Protein AF-A0A2D8G868-F1 (afdb_monomer_lite)

Foldseek 3Di:
DDPVVVVFDKDAQDQPDPLADVHGDTFRIARVVLLETEHAQQPPPLPQPPPPVCNVVSVVVVVVVLVSLLSVLVVCLVVVHHYHYQHDPVSVVVCVVCVVVCSVVSSVVCVPDSDGDVSSVVVCVVPDPVVRD

Structure (mmCIF, N/CA/C/O backbone):
data_AF-A0A2D8G868-F1
#
_entry.id   AF-A0A2D8G868-F1
#
loop_
_atom_site.group_PDB
_atom_site.id
_atom_site.type_symbol
_atom_site.label_atom_id
_atom_site.label_alt_id
_atom_site.label_comp_id
_atom_site.label_asym_id
_atom_site.label_entity_id
_atom_site.label_seq_id
_atom_site.pdbx_PDB_ins_code
_atom_site.Cartn_x
_atom_site.Cartn_y
_atom_site.Cartn_z
_atom_site.occupancy
_atom_site.B_iso_or_equiv
_atom_site.auth_seq_id
_atom_site.auth_comp_id
_atom_site.auth_asym_id
_atom_site.auth_atom_id
_atom_site.pdbx_PDB_model_num
ATOM 1 N N . MET A 1 1 ? 5.530 -4.404 18.081 1.00 52.75 1 MET A N 1
ATOM 2 C CA . MET A 1 1 ? 4.063 -4.544 18.194 1.00 52.75 1 MET A CA 1
ATOM 3 C C . MET A 1 1 ? 3.518 -5.010 16.858 1.00 52.75 1 MET A C 1
ATOM 5 O O . MET A 1 1 ? 4.052 -4.603 15.836 1.00 52.75 1 MET A O 1
ATOM 9 N N . ALA A 1 2 ? 2.518 -5.885 16.841 1.00 64.94 2 ALA A N 1
ATOM 10 C CA . ALA A 1 2 ? 1.834 -6.297 15.609 1.00 64.94 2 ALA A CA 1
ATOM 11 C C . ALA A 1 2 ? 0.428 -5.677 15.549 1.00 64.94 2 ALA A C 1
ATOM 13 O O . ALA A 1 2 ? -0.190 -5.476 16.590 1.00 64.94 2 ALA A O 1
ATOM 14 N N . LEU A 1 3 ? -0.116 -5.421 14.350 1.00 65.44 3 LEU A N 1
ATOM 15 C CA . LEU A 1 3 ? -1.476 -4.868 14.173 1.00 65.44 3 LEU A CA 1
ATOM 16 C C . LEU A 1 3 ? -2.554 -5.667 14.936 1.00 65.44 3 LEU A C 1
ATOM 18 O O . LEU A 1 3 ? -3.519 -5.092 15.435 1.00 65.44 3 LEU A O 1
ATOM 22 N N . SER A 1 4 ? -2.359 -6.981 15.087 1.00 68.25 4 SER A N 1
ATOM 23 C CA . SER A 1 4 ? -3.245 -7.874 15.843 1.00 68.25 4 SER A CA 1
ATOM 24 C C . SER A 1 4 ? -3.315 -7.558 17.338 1.00 68.25 4 SER A C 1
ATOM 26 O O . SER A 1 4 ? -4.343 -7.796 17.966 1.00 68.25 4 SER A O 1
ATOM 28 N N . GLU A 1 5 ? -2.237 -7.030 17.921 1.00 74.31 5 GLU A N 1
ATOM 29 C CA . GLU A 1 5 ? -2.169 -6.677 19.347 1.00 74.31 5 GLU A CA 1
ATOM 30 C C . GLU A 1 5 ? -2.953 -5.393 19.651 1.00 74.31 5 GLU A C 1
ATOM 32 O O . GLU A 1 5 ? -3.390 -5.191 20.780 1.00 74.31 5 GLU A O 1
ATOM 37 N N . LEU A 1 6 ? -3.185 -4.563 18.629 1.00 71.44 6 LEU A N 1
ATOM 38 C CA . LEU A 1 6 ? -3.926 -3.302 18.714 1.00 71.44 6 LEU A CA 1
ATOM 39 C C . LEU A 1 6 ? -5.434 -3.479 18.458 1.00 71.44 6 LEU A C 1
ATOM 41 O O . LEU A 1 6 ? -6.187 -2.511 18.497 1.00 71.44 6 LEU A O 1
ATOM 45 N N . GLY A 1 7 ? -5.896 -4.706 18.182 1.00 80.44 7 GLY A N 1
ATOM 46 C CA . GLY A 1 7 ? -7.307 -4.986 17.890 1.00 80.44 7 GLY A CA 1
ATOM 47 C C . GLY A 1 7 ? -7.808 -4.371 16.578 1.00 80.44 7 GLY A C 1
ATOM 48 O O . GLY A 1 7 ? -9.016 -4.234 16.383 1.00 80.44 7 GLY A O 1
ATOM 49 N N . VAL A 1 8 ? -6.896 -3.986 15.681 1.00 80.44 8 VAL A N 1
ATOM 50 C CA . VAL A 1 8 ? -7.230 -3.439 14.364 1.00 80.44 8 VAL A CA 1
ATOM 51 C C . VAL A 1 8 ? -7.539 -4.593 13.415 1.00 80.44 8 VAL A C 1
ATOM 53 O O . VAL A 1 8 ? -6.742 -5.515 13.273 1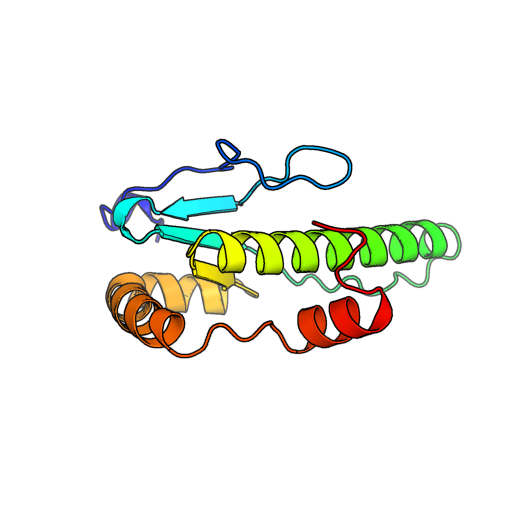.00 80.44 8 VAL A O 1
ATOM 56 N N . GLU A 1 9 ? -8.687 -4.548 12.741 1.00 88.56 9 GLU A N 1
ATOM 57 C CA . GLU A 1 9 ? -9.008 -5.506 11.681 1.00 88.56 9 GLU A CA 1
ATOM 58 C C . GLU A 1 9 ? -8.212 -5.191 10.410 1.00 88.56 9 GLU A C 1
ATOM 60 O O . GLU A 1 9 ? -8.242 -4.065 9.903 1.00 88.56 9 GLU A O 1
ATOM 65 N N . TYR A 1 10 ? -7.531 -6.201 9.869 1.00 91.56 10 TYR A N 1
ATOM 66 C CA . TYR A 1 10 ? -6.767 -6.086 8.633 1.00 91.56 10 TYR A CA 1
ATOM 67 C C . TYR A 1 10 ? -6.811 -7.372 7.803 1.00 91.56 10 TYR A C 1
ATOM 69 O O . TYR A 1 10 ? -7.070 -8.465 8.305 1.00 91.56 10 TYR A O 1
ATOM 77 N N . ILE A 1 11 ? -6.525 -7.227 6.511 1.00 94.38 11 ILE A N 1
ATOM 78 C CA . ILE A 1 11 ? -6.344 -8.314 5.552 1.00 94.38 11 ILE A CA 1
ATOM 79 C C . ILE A 1 11 ? -4.895 -8.279 5.082 1.00 94.38 11 ILE A C 1
ATOM 81 O O . ILE A 1 11 ? -4.468 -7.306 4.465 1.00 94.38 11 ILE A O 1
ATOM 85 N N . GLU A 1 12 ? -4.137 -9.337 5.358 1.00 93.88 12 GLU A N 1
ATOM 86 C CA . GLU A 1 12 ? -2.778 -9.489 4.833 1.00 93.88 12 GLU A CA 1
ATOM 87 C C . GLU A 1 12 ? -2.795 -9.851 3.353 1.00 93.88 12 GLU A C 1
ATOM 89 O O . GLU A 1 12 ? -3.669 -10.593 2.896 1.00 93.88 12 GLU A O 1
ATOM 94 N N . LYS A 1 13 ? -1.773 -9.405 2.614 1.00 94.50 13 LYS A N 1
ATOM 95 C CA . LYS A 1 13 ? -1.566 -9.774 1.207 1.00 94.50 13 LYS A CA 1
ATOM 96 C C . LYS A 1 13 ? -2.843 -9.557 0.389 1.00 94.50 13 LYS A C 1
ATOM 98 O O . LYS A 1 13 ? -3.223 -10.407 -0.423 1.00 94.50 13 LYS A O 1
ATOM 103 N N . TRP A 1 14 ? -3.519 -8.437 0.637 1.00 96.38 14 TRP A N 1
ATOM 104 C CA . TRP A 1 14 ? -4.831 -8.152 0.086 1.00 96.38 14 TRP A CA 1
ATOM 105 C C . TRP A 1 14 ? -4.777 -8.111 -1.440 1.00 96.38 14 TRP A C 1
ATOM 107 O O . TRP A 1 14 ? -3.954 -7.422 -2.043 1.00 96.38 14 TRP A O 1
ATOM 117 N N . THR A 1 15 ? -5.646 -8.912 -2.052 1.00 96.12 15 THR A N 1
ATOM 118 C CA . T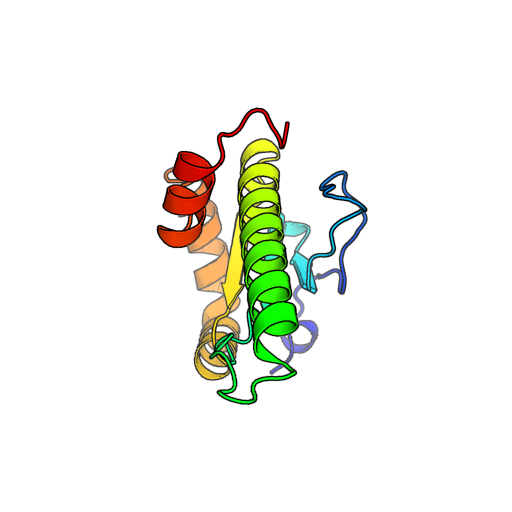HR A 1 15 ? -5.780 -9.058 -3.505 1.00 96.12 15 THR A CA 1
ATOM 119 C C . THR A 1 15 ? -7.241 -9.065 -3.934 1.00 96.12 15 THR A C 1
ATOM 121 O O . THR A 1 15 ? -7.517 -9.294 -5.104 1.00 96.12 15 THR A O 1
ATOM 124 N N . ASP A 1 16 ? -8.206 -8.834 -3.041 1.00 95.31 16 ASP A N 1
ATOM 125 C CA . ASP A 1 16 ? -9.630 -8.814 -3.397 1.00 95.31 16 ASP A CA 1
ATOM 126 C C . ASP A 1 16 ? -10.067 -7.420 -3.874 1.00 95.31 16 ASP A C 1
ATOM 128 O O . ASP A 1 16 ? -10.772 -6.687 -3.191 1.00 95.31 16 ASP A O 1
ATOM 132 N N . HIS A 1 17 ? -9.541 -7.021 -5.031 1.00 94.50 17 HIS A N 1
ATOM 133 C CA . HIS A 1 17 ? -9.785 -5.737 -5.695 1.00 94.50 17 HIS A CA 1
ATOM 134 C C . HIS A 1 17 ? -9.594 -5.871 -7.218 1.00 94.50 17 HIS A C 1
ATOM 136 O O . HIS A 1 17 ? -9.372 -6.972 -7.703 1.00 94.50 17 HIS A O 1
ATOM 142 N N . ASP A 1 18 ? -9.620 -4.796 -8.003 1.00 95.62 18 ASP A N 1
ATOM 143 C CA . ASP A 1 18 ? -9.377 -4.828 -9.459 1.00 95.62 18 ASP A CA 1
ATOM 144 C C . ASP A 1 18 ? -8.128 -4.033 -9.898 1.00 95.62 18 ASP A C 1
ATOM 146 O O . ASP A 1 18 ? -7.901 -3.838 -11.088 1.00 95.62 18 ASP A O 1
ATOM 150 N N . CYS A 1 19 ? -7.256 -3.642 -8.955 1.00 94.75 19 CYS A N 1
ATOM 151 C CA . CYS A 1 19 ? -5.925 -3.096 -9.256 1.00 94.75 19 CYS A CA 1
ATOM 152 C C . CYS A 1 19 ? -5.052 -4.110 -10.019 1.00 94.75 19 CYS A C 1
ATOM 154 O O . CYS A 1 19 ? -4.626 -5.131 -9.459 1.00 94.75 19 CYS A O 1
ATOM 156 N N . ILE A 1 20 ? -4.786 -3.832 -11.295 1.00 91.31 20 ILE A N 1
ATOM 157 C CA . ILE A 1 20 ? -4.135 -4.747 -12.239 1.00 91.31 20 ILE A CA 1
ATOM 158 C C . ILE A 1 20 ? -2.985 -4.026 -12.959 1.00 91.31 20 ILE A C 1
ATOM 160 O O . ILE A 1 20 ? -3.095 -2.862 -13.327 1.00 91.31 20 ILE A O 1
ATOM 164 N N . ASP A 1 21 ? -1.879 -4.746 -13.146 1.00 88.38 21 ASP A N 1
ATOM 165 C CA . ASP A 1 21 ? -0.775 -4.418 -14.060 1.00 88.38 21 ASP A CA 1
ATOM 166 C C . ASP A 1 21 ? -0.737 -5.499 -15.167 1.00 88.38 21 ASP A C 1
ATOM 168 O O . ASP A 1 21 ? -1.744 -5.749 -15.818 1.00 88.38 21 ASP A O 1
ATOM 172 N N . ILE A 1 22 ? 0.357 -6.254 -15.329 1.00 89.06 22 ILE A N 1
ATOM 173 C CA . ILE A 1 22 ? 0.358 -7.506 -16.114 1.00 89.06 22 ILE A CA 1
ATOM 174 C C . ILE A 1 22 ? -0.536 -8.567 -15.440 1.00 89.06 22 ILE A C 1
ATOM 176 O O . ILE A 1 22 ? -1.088 -9.450 -16.092 1.00 89.06 22 ILE A O 1
ATOM 180 N N . GLY A 1 23 ? -0.684 -8.478 -14.118 1.00 89.88 23 GLY A N 1
ATOM 181 C CA . GLY A 1 23 ? -1.576 -9.308 -13.319 1.00 89.88 23 GLY A CA 1
ATOM 182 C C . GLY A 1 23 ? -2.074 -8.550 -12.094 1.00 89.88 23 GLY A C 1
ATOM 183 O O . GLY A 1 23 ? -1.700 -7.395 -11.871 1.00 89.88 23 GLY A O 1
ATOM 184 N N . LYS A 1 24 ? -2.913 -9.214 -11.294 1.00 93.94 24 LYS A N 1
ATOM 185 C CA . LYS A 1 24 ? -3.487 -8.638 -10.076 1.00 93.94 24 LYS A CA 1
ATOM 186 C C . LYS A 1 24 ? -2.376 -8.183 -9.130 1.00 93.94 24 LYS A C 1
ATOM 188 O O . LYS A 1 24 ? -1.499 -8.973 -8.766 1.00 93.94 24 LYS A O 1
ATOM 193 N N . LEU A 1 25 ? -2.387 -6.902 -8.773 1.00 94.12 25 LEU A N 1
ATOM 194 C CA . LEU A 1 25 ? -1.455 -6.371 -7.789 1.00 94.12 25 LEU A CA 1
ATOM 195 C C . LEU A 1 25 ? -1.871 -6.832 -6.388 1.00 94.12 25 LEU A C 1
ATOM 197 O O . LEU A 1 25 ? -2.990 -7.277 -6.174 1.00 94.12 25 LEU A O 1
ATOM 201 N N . ARG A 1 26 ? -0.928 -6.811 -5.452 1.00 95.12 26 ARG A N 1
ATOM 202 C CA . ARG A 1 26 ? -1.136 -7.231 -4.065 1.00 95.12 26 ARG A CA 1
ATOM 203 C C . ARG A 1 26 ? -0.726 -6.088 -3.167 1.00 95.12 26 ARG A C 1
ATOM 205 O O . ARG A 1 26 ? 0.373 -5.580 -3.390 1.00 95.12 26 ARG A O 1
ATOM 212 N N . PHE A 1 27 ? -1.537 -5.773 -2.167 1.00 94.50 27 PHE A N 1
ATOM 213 C CA . PHE A 1 27 ? -1.147 -4.894 -1.070 1.00 94.50 27 PHE A CA 1
ATOM 214 C C . PHE A 1 27 ? -0.679 -5.692 0.141 1.00 94.50 27 PHE A C 1
ATOM 216 O O . PHE A 1 27 ? -1.178 -6.796 0.361 1.00 94.50 27 PHE A O 1
ATOM 223 N N . ASP A 1 28 ? 0.290 -5.188 0.905 1.00 93.12 28 ASP A N 1
ATOM 224 C CA . ASP A 1 28 ? 0.796 -5.933 2.066 1.00 93.12 28 ASP A CA 1
ATOM 225 C C . ASP A 1 28 ? -0.271 -6.050 3.150 1.00 93.12 28 ASP A C 1
ATOM 227 O O . ASP A 1 28 ? -0.497 -7.150 3.660 1.00 93.12 28 ASP A O 1
ATOM 231 N N . PHE A 1 29 ? -0.995 -4.959 3.414 1.00 92.31 29 PHE A N 1
ATOM 232 C CA . PHE A 1 29 ? -2.163 -4.965 4.288 1.00 92.31 29 PHE A CA 1
ATOM 233 C C . PHE A 1 29 ? -3.292 -4.093 3.737 1.00 92.31 29 PHE A C 1
ATOM 235 O O . PHE A 1 29 ? -3.064 -3.116 3.024 1.00 92.31 29 PHE A O 1
ATOM 242 N N . TYR A 1 30 ? -4.521 -4.425 4.112 1.00 93.69 30 TYR A N 1
ATOM 243 C CA . TYR A 1 30 ? -5.695 -3.581 3.920 1.00 93.69 30 TYR A CA 1
ATOM 244 C C . TYR A 1 30 ? -6.500 -3.517 5.208 1.00 93.69 30 TYR A C 1
ATOM 246 O O . TYR A 1 30 ? -6.728 -4.545 5.835 1.00 93.69 30 TYR A O 1
ATOM 254 N N . LEU A 1 31 ? -6.917 -2.320 5.603 1.00 90.62 31 LEU A N 1
ATOM 255 C CA . LEU A 1 31 ? -7.674 -2.032 6.814 1.00 90.62 31 LEU A CA 1
ATOM 256 C C . LEU A 1 31 ? -9.099 -1.632 6.394 1.00 90.62 31 LEU A C 1
ATOM 258 O O . LEU A 1 31 ? -9.326 -0.458 6.073 1.00 90.62 31 LEU A O 1
ATOM 262 N N . PRO A 1 32 ? -10.069 -2.571 6.378 1.00 90.44 32 PRO A N 1
ATOM 263 C CA . PRO A 1 32 ? -11.385 -2.342 5.776 1.00 90.44 32 PRO A CA 1
ATOM 264 C C . PRO A 1 32 ? -12.158 -1.196 6.425 1.00 90.44 32 PRO A C 1
ATOM 266 O O . PRO A 1 32 ? -12.729 -0.362 5.730 1.00 90.44 32 PRO A O 1
ATOM 269 N N . LYS A 1 33 ? -12.113 -1.106 7.760 1.00 86.88 33 LYS A N 1
ATOM 270 C CA . LYS A 1 33 ? -12.788 -0.052 8.533 1.00 86.88 33 LYS A CA 1
ATOM 271 C C . LYS A 1 33 ? -12.360 1.362 8.120 1.00 86.88 33 LYS A C 1
ATOM 273 O O . LYS A 1 33 ? -13.158 2.289 8.213 1.00 86.88 33 LYS A O 1
ATOM 278 N N . TYR A 1 34 ? -11.114 1.518 7.680 1.00 83.44 34 TYR A N 1
ATOM 279 C CA . TYR A 1 34 ? -10.507 2.812 7.369 1.00 83.44 34 TYR A CA 1
ATOM 280 C C . TYR A 1 34 ? -10.372 3.057 5.862 1.00 83.44 34 TYR A C 1
ATOM 282 O O . TYR A 1 34 ? -9.927 4.128 5.464 1.00 83.44 34 TYR A O 1
ATOM 290 N N . PHE A 1 35 ? -10.751 2.080 5.027 1.00 89.31 35 PHE A N 1
ATOM 291 C CA . PHE A 1 35 ? -10.516 2.098 3.582 1.00 89.31 35 PHE A CA 1
ATOM 292 C C . PHE A 1 35 ? -9.052 2.414 3.240 1.00 89.31 35 PHE A C 1
ATOM 294 O O . PHE A 1 35 ? -8.769 3.194 2.333 1.00 89.31 35 PHE A O 1
ATOM 301 N N . THR A 1 36 ? -8.115 1.801 3.970 1.00 88.56 36 THR A N 1
ATOM 302 C CA . THR A 1 36 ? -6.677 2.091 3.857 1.00 88.56 36 THR A CA 1
ATOM 303 C C . THR A 1 36 ? -5.894 0.847 3.470 1.00 88.56 36 THR A C 1
ATOM 305 O O . THR A 1 36 ? -5.917 -0.150 4.184 1.00 88.56 36 THR A O 1
ATOM 308 N N . ALA A 1 37 ? -5.162 0.912 2.364 1.00 91.69 37 ALA A N 1
ATOM 309 C CA . ALA A 1 37 ? -4.118 -0.038 2.015 1.00 91.69 37 ALA A CA 1
ATOM 310 C C . ALA A 1 37 ? -2.767 0.420 2.585 1.00 91.69 37 ALA A C 1
ATOM 312 O O . ALA A 1 37 ? -2.471 1.617 2.625 1.00 91.69 37 ALA A O 1
ATOM 313 N N . ILE A 1 38 ? -1.943 -0.536 3.005 1.00 88.44 38 ILE A N 1
ATOM 314 C CA . ILE A 1 38 ? -0.598 -0.305 3.531 1.00 88.44 38 ILE A CA 1
ATOM 315 C C . ILE A 1 38 ? 0.404 -1.109 2.703 1.00 88.44 38 ILE A C 1
ATOM 317 O O . ILE A 1 38 ? 0.202 -2.299 2.455 1.00 88.44 38 ILE A O 1
ATOM 321 N N . GLU A 1 39 ? 1.496 -0.458 2.317 1.00 87.69 39 GLU A N 1
ATOM 322 C CA . GLU A 1 39 ? 2.690 -1.089 1.753 1.00 87.69 39 GLU A CA 1
ATOM 323 C C . GLU A 1 39 ? 3.850 -0.906 2.719 1.00 87.69 39 GLU A C 1
ATOM 325 O O . GLU A 1 39 ? 4.134 0.217 3.153 1.00 87.69 39 GLU A O 1
ATOM 330 N N . TYR A 1 40 ? 4.551 -1.993 3.016 1.00 84.62 40 TYR A N 1
ATOM 331 C CA . TYR A 1 40 ? 5.867 -1.902 3.620 1.00 84.62 40 TYR A CA 1
ATOM 332 C C . TYR A 1 40 ? 6.891 -1.849 2.491 1.00 84.62 40 TYR A C 1
ATOM 334 O O . TYR A 1 40 ? 7.481 -2.855 2.090 1.00 84.62 40 TYR A O 1
ATOM 342 N N . ASP A 1 41 ? 7.084 -0.641 1.968 1.00 71.12 41 ASP A N 1
ATOM 343 C CA . ASP A 1 41 ? 8.151 -0.337 1.027 1.00 71.12 41 ASP A CA 1
ATOM 344 C C . ASP A 1 41 ? 9.462 -0.333 1.808 1.00 71.12 41 ASP A C 1
ATOM 346 O O . ASP A 1 41 ? 10.007 0.705 2.171 1.00 71.12 41 ASP A O 1
ATOM 350 N N . GLY A 1 42 ? 9.985 -1.522 2.103 1.00 57.41 42 GLY A N 1
ATOM 351 C CA . GLY A 1 42 ? 11.348 -1.666 2.574 1.00 57.41 42 GLY A CA 1
ATOM 352 C C . GLY A 1 42 ? 12.267 -1.082 1.508 1.00 57.41 42 GLY A C 1
ATOM 353 O O . GLY A 1 42 ? 12.704 -1.799 0.610 1.00 57.41 42 GLY A O 1
ATOM 354 N N . HIS A 1 43 ? 12.578 0.213 1.593 1.00 53.69 43 HIS A N 1
ATOM 355 C CA . HIS A 1 43 ? 13.615 0.865 0.809 1.00 53.69 43 HIS A CA 1
ATOM 356 C C . HIS A 1 43 ? 14.978 0.343 1.299 1.00 53.69 43 HIS A C 1
ATOM 358 O O . HIS A 1 43 ? 15.885 1.109 1.627 1.00 53.69 43 HIS A O 1
ATOM 364 N N . GLN A 1 44 ? 15.208 -0.974 1.245 1.00 47.44 44 GLN A N 1
ATOM 365 C CA . GLN A 1 44 ? 16.461 -1.423 0.671 1.00 47.44 44 GLN A CA 1
ATOM 366 C C . GLN A 1 44 ? 16.426 -0.938 -0.765 1.00 47.44 44 GLN A C 1
ATOM 368 O O . GLN A 1 44 ? 15.900 -1.580 -1.669 1.00 47.44 44 GLN A O 1
ATOM 373 N N . GLN A 1 45 ? 16.904 0.300 -0.889 1.00 49.31 45 GLN A N 1
ATOM 374 C CA . GLN A 1 45 ? 17.163 1.017 -2.111 1.00 49.31 45 GLN A CA 1
ATOM 375 C C . GLN A 1 45 ? 17.491 -0.011 -3.179 1.00 49.31 45 GLN A C 1
ATOM 377 O O . GLN A 1 45 ? 18.401 -0.822 -2.983 1.00 49.31 45 GLN A O 1
ATOM 382 N N . LEU A 1 46 ? 16.782 0.049 -4.302 1.00 48.88 46 LEU A N 1
ATOM 383 C CA . LEU A 1 46 ? 17.254 -0.504 -5.560 1.00 48.88 46 LEU A CA 1
ATOM 384 C C . LEU A 1 46 ? 18.549 0.232 -5.969 1.00 48.88 46 LEU A C 1
ATOM 386 O O . LEU A 1 46 ? 18.630 0.910 -6.990 1.00 48.88 46 LEU A O 1
ATOM 390 N N . LYS A 1 47 ? 19.565 0.175 -5.110 1.00 47.81 47 LYS A N 1
ATOM 391 C CA . LYS A 1 47 ? 20.935 0.528 -5.386 1.00 47.81 47 LYS A CA 1
ATOM 392 C C . LYS A 1 47 ? 21.377 -0.541 -6.357 1.00 47.81 47 LYS A C 1
ATOM 394 O O . LYS A 1 47 ? 21.439 -1.722 -6.021 1.00 47.81 47 LYS A O 1
ATOM 399 N N . LEU A 1 48 ? 21.607 -0.101 -7.586 1.00 52.31 48 LEU A N 1
ATOM 400 C CA . LEU A 1 48 ? 22.288 -0.871 -8.607 1.00 52.31 48 LEU A CA 1
ATOM 401 C C . LEU A 1 48 ? 23.536 -1.479 -7.956 1.00 52.31 48 LEU A C 1
ATOM 403 O O . LEU A 1 48 ? 24.468 -0.754 -7.615 1.00 52.31 48 LEU A O 1
ATOM 407 N N . SER A 1 49 ? 23.536 -2.787 -7.699 1.00 50.41 49 SER A N 1
ATOM 408 C CA . SER A 1 49 ? 24.783 -3.474 -7.398 1.00 50.41 49 SER A CA 1
ATOM 409 C C . SER A 1 49 ? 25.659 -3.314 -8.641 1.00 50.41 49 SER A C 1
ATOM 411 O O . SER A 1 49 ? 25.226 -3.623 -9.748 1.00 50.41 49 SER A O 1
ATOM 413 N N . HIS A 1 50 ? 26.875 -2.792 -8.474 1.00 50.22 50 HIS A N 1
ATOM 414 C CA . HIS A 1 50 ? 27.853 -2.569 -9.552 1.00 50.22 50 HIS A CA 1
ATOM 415 C C . HIS A 1 50 ? 28.458 -3.887 -10.097 1.00 50.22 50 HIS A C 1
ATOM 417 O O . HIS A 1 50 ? 29.630 -3.952 -10.460 1.00 50.22 50 HIS A O 1
ATOM 423 N N . SER A 1 51 ? 27.672 -4.964 -10.093 1.00 54.91 51 SER A N 1
ATOM 424 C CA . SER A 1 51 ? 27.986 -6.263 -10.683 1.00 54.91 51 SER A CA 1
ATOM 425 C C . SER A 1 51 ? 27.418 -6.276 -12.102 1.00 54.91 51 SER A C 1
ATOM 427 O O . SER A 1 51 ? 26.203 -6.210 -12.294 1.00 54.91 51 SER A O 1
ATOM 429 N N . SER A 1 52 ? 28.294 -6.335 -13.106 1.00 55.03 52 SER A N 1
ATOM 430 C CA . SER A 1 52 ? 27.970 -6.141 -14.528 1.00 55.03 52 SER A CA 1
ATOM 431 C C . SER A 1 52 ? 26.946 -7.131 -15.104 1.00 55.03 52 SER A C 1
ATOM 433 O O . SER A 1 52 ? 26.292 -6.810 -16.096 1.00 55.03 52 SER A O 1
ATOM 435 N N . GLU A 1 53 ? 26.755 -8.302 -14.490 1.00 57.31 53 GLU A N 1
ATOM 436 C CA . GLU A 1 53 ? 25.742 -9.292 -14.901 1.00 57.31 53 GLU A CA 1
ATOM 437 C C . GLU A 1 53 ? 24.357 -9.054 -14.267 1.00 57.31 53 GLU A C 1
ATOM 439 O O . GLU A 1 53 ? 23.338 -9.488 -14.815 1.00 57.31 53 GLU A O 1
ATOM 444 N N . ASP A 1 54 ? 24.292 -8.296 -13.169 1.00 61.62 54 ASP A N 1
ATOM 445 C CA . ASP A 1 54 ? 23.056 -7.995 -12.438 1.00 61.62 54 ASP A CA 1
ATOM 446 C C . ASP A 1 54 ? 22.467 -6.628 -12.791 1.00 61.62 54 ASP A C 1
ATOM 448 O O . ASP A 1 54 ? 21.270 -6.408 -12.615 1.00 61.62 54 ASP A O 1
ATOM 452 N N . GLU A 1 55 ? 23.262 -5.712 -13.343 1.00 63.75 55 GLU A N 1
ATOM 453 C CA . GLU A 1 55 ? 22.833 -4.336 -13.602 1.00 63.75 55 GLU A CA 1
ATOM 454 C C . GLU A 1 55 ? 21.601 -4.223 -14.509 1.00 63.75 55 GLU A C 1
ATOM 456 O O . GLU A 1 55 ? 20.692 -3.443 -14.225 1.00 63.75 55 GLU A O 1
ATOM 461 N N . ALA A 1 56 ? 21.543 -4.983 -15.607 1.00 65.50 56 ALA A N 1
ATOM 462 C CA . ALA A 1 56 ? 20.414 -4.917 -16.537 1.00 65.50 56 ALA A CA 1
ATOM 463 C C . ALA A 1 56 ? 19.122 -5.465 -15.906 1.00 65.50 56 ALA A C 1
ATOM 465 O O . ALA A 1 56 ? 18.059 -4.857 -16.046 1.00 65.50 56 ALA A O 1
ATOM 466 N N . LYS A 1 57 ? 19.223 -6.572 -15.158 1.00 66.00 57 LYS A N 1
ATOM 467 C CA . LYS A 1 57 ? 18.102 -7.152 -14.403 1.00 66.00 57 LYS A CA 1
ATOM 468 C C . LYS A 1 57 ? 17.645 -6.214 -13.290 1.00 66.00 57 LYS A C 1
ATOM 470 O O . LYS A 1 57 ? 16.450 -6.024 -13.097 1.00 66.00 57 LYS A O 1
ATOM 475 N N . ASN A 1 58 ? 18.588 -5.578 -12.603 1.00 69.25 58 ASN A N 1
ATOM 476 C CA . ASN A 1 58 ? 18.303 -4.649 -11.521 1.00 69.25 58 ASN A CA 1
ATOM 477 C C . ASN A 1 58 ? 17.611 -3.381 -12.048 1.00 69.25 58 ASN A C 1
ATOM 479 O O .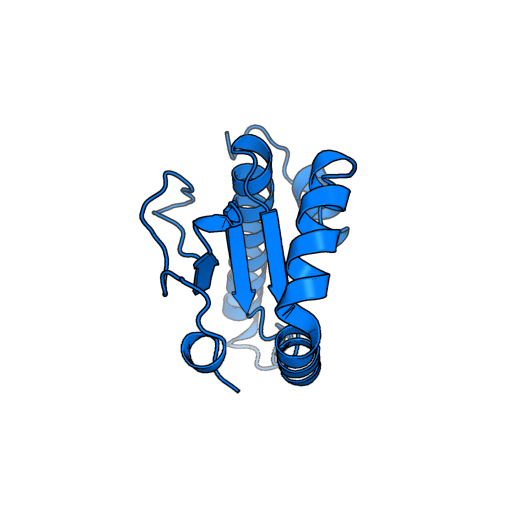 ASN A 1 58 ? 16.556 -3.007 -11.544 1.00 69.25 58 ASN A O 1
ATOM 483 N N . ARG A 1 59 ? 18.099 -2.798 -13.155 1.00 71.94 59 ARG A N 1
ATOM 484 C CA . ARG A 1 59 ? 17.411 -1.696 -13.857 1.00 71.94 59 ARG A CA 1
ATOM 485 C C . ARG A 1 59 ? 15.987 -2.074 -14.269 1.00 71.94 59 ARG A C 1
ATOM 487 O O . ARG A 1 59 ? 15.072 -1.279 -14.085 1.00 71.94 59 ARG A O 1
ATOM 494 N N . HIS A 1 60 ? 15.781 -3.283 -14.787 1.00 75.12 60 HIS A N 1
ATOM 495 C CA . HIS A 1 60 ? 14.447 -3.752 -15.161 1.00 75.12 60 HIS A CA 1
ATOM 496 C C . HIS A 1 60 ? 13.512 -3.882 -13.947 1.00 75.12 60 HIS A C 1
ATOM 498 O O . HIS A 1 60 ? 12.376 -3.410 -13.991 1.00 75.12 60 HIS A O 1
ATOM 504 N N . ASN A 1 61 ? 14.006 -4.437 -12.838 1.00 77.25 61 ASN A N 1
ATOM 505 C CA . ASN A 1 61 ? 13.248 -4.559 -11.592 1.00 77.25 61 ASN A CA 1
ATOM 506 C C . ASN A 1 61 ? 12.876 -3.190 -11.004 1.00 77.25 61 ASN A C 1
ATOM 508 O O . ASN A 1 61 ? 11.748 -3.025 -10.546 1.00 77.25 61 ASN A O 1
ATOM 512 N N . VAL A 1 62 ? 13.776 -2.198 -11.078 1.00 78.31 62 VAL A N 1
ATOM 513 C CA . VAL A 1 62 ? 13.488 -0.806 -10.678 1.00 78.31 62 VAL A CA 1
ATOM 514 C C . VAL A 1 62 ? 12.307 -0.252 -11.461 1.00 78.31 62 VAL A C 1
ATOM 516 O O . VAL A 1 62 ? 11.382 0.306 -10.875 1.00 78.31 62 VAL A O 1
ATOM 519 N N . VAL A 1 63 ? 12.341 -0.391 -12.788 1.00 80.62 63 VAL A N 1
ATOM 520 C CA . VAL A 1 63 ? 11.294 0.147 -13.664 1.00 80.62 63 VAL A CA 1
ATOM 521 C C . VAL A 1 63 ? 9.955 -0.529 -13.376 1.00 80.62 63 VAL A C 1
ATOM 523 O O . VAL A 1 63 ? 8.946 0.161 -13.247 1.00 80.62 63 VAL A O 1
ATOM 526 N N . ILE A 1 64 ? 9.940 -1.855 -13.202 1.00 82.75 64 ILE A N 1
ATOM 527 C CA . ILE A 1 64 ? 8.725 -2.593 -12.827 1.00 82.75 64 ILE A CA 1
ATOM 528 C C . ILE A 1 64 ? 8.196 -2.130 -11.466 1.00 82.75 64 ILE A C 1
ATOM 530 O O . ILE A 1 64 ? 6.991 -1.927 -11.330 1.00 82.75 64 ILE A O 1
ATOM 534 N N . ALA A 1 65 ? 9.063 -1.967 -10.465 1.00 82.38 65 ALA A N 1
ATOM 535 C CA . ALA A 1 65 ? 8.658 -1.524 -9.134 1.00 82.38 65 ALA A CA 1
ATOM 536 C C . ALA A 1 65 ? 8.015 -0.132 -9.190 1.00 82.38 65 ALA A C 1
ATOM 538 O O . ALA A 1 65 ? 6.865 0.019 -8.781 1.00 82.38 65 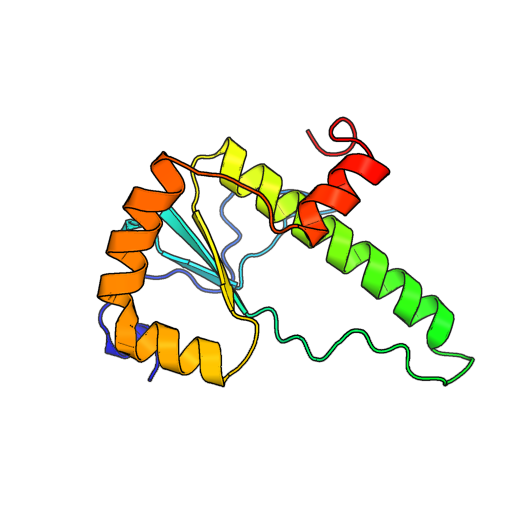ALA A O 1
ATOM 539 N N . LYS A 1 66 ? 8.692 0.842 -9.816 1.00 81.50 66 LYS A N 1
ATOM 540 C CA . LYS A 1 66 ? 8.166 2.204 -10.021 1.00 81.50 66 LYS A CA 1
ATOM 541 C C . LYS A 1 66 ? 6.817 2.203 -10.736 1.00 81.50 66 LYS A C 1
ATOM 543 O O . LYS A 1 66 ? 5.879 2.853 -10.284 1.00 81.50 66 LYS A O 1
ATOM 548 N N . ARG A 1 67 ? 6.687 1.408 -11.802 1.00 85.62 67 ARG A N 1
ATOM 549 C CA . ARG A 1 67 ? 5.421 1.246 -12.521 1.00 85.62 67 ARG A CA 1
ATOM 550 C C . ARG A 1 67 ? 4.307 0.737 -11.611 1.00 85.62 67 ARG A C 1
ATOM 552 O O . ARG A 1 67 ? 3.235 1.329 -11.552 1.00 85.62 67 ARG A O 1
ATOM 559 N N . ARG A 1 68 ? 4.548 -0.359 -10.889 1.00 87.69 68 ARG A N 1
ATOM 560 C CA . ARG A 1 68 ? 3.547 -0.974 -9.999 1.00 87.69 68 ARG A CA 1
ATOM 561 C C . ARG A 1 68 ? 3.158 -0.041 -8.856 1.00 87.69 68 ARG A C 1
ATOM 563 O O . ARG A 1 68 ? 1.991 -0.018 -8.481 1.00 87.69 68 ARG A O 1
ATOM 570 N N . HIS A 1 69 ? 4.107 0.736 -8.342 1.00 86.62 69 HIS A N 1
ATOM 571 C CA . HIS A 1 69 ? 3.866 1.763 -7.331 1.00 86.62 69 HIS A CA 1
ATOM 572 C C . HIS A 1 69 ? 2.922 2.844 -7.863 1.00 86.62 69 HIS A C 1
ATOM 574 O O . HIS A 1 69 ? 1.879 3.098 -7.259 1.00 86.62 69 HIS A O 1
ATOM 580 N N . ALA A 1 70 ? 3.212 3.393 -9.043 1.00 85.38 70 ALA A N 1
ATOM 581 C CA . ALA A 1 70 ? 2.350 4.377 -9.688 1.00 85.38 70 ALA A CA 1
ATOM 582 C C . ALA A 1 70 ? 0.928 3.844 -9.945 1.00 85.38 70 ALA A C 1
ATOM 584 O O . ALA A 1 70 ? -0.048 4.523 -9.619 1.00 85.38 70 ALA A O 1
ATOM 585 N N . ILE A 1 71 ? 0.794 2.609 -10.451 1.00 89.44 71 ILE A N 1
ATOM 586 C CA . ILE A 1 71 ? -0.512 1.960 -10.675 1.00 89.44 71 ILE A CA 1
ATOM 587 C C . ILE A 1 71 ? -1.298 1.841 -9.366 1.00 89.44 71 ILE A C 1
ATOM 589 O O . ILE A 1 71 ? -2.470 2.214 -9.321 1.00 89.44 71 ILE A O 1
ATOM 593 N N . LYS A 1 72 ? -0.666 1.356 -8.289 1.00 91.00 72 LYS A N 1
ATOM 594 C CA . LYS A 1 72 ? -1.310 1.247 -6.971 1.00 91.00 72 LYS A CA 1
ATOM 595 C C . LYS A 1 72 ? -1.796 2.606 -6.473 1.00 91.00 72 LYS A C 1
ATOM 597 O O . LYS A 1 72 ? -2.940 2.712 -6.042 1.00 91.00 72 LYS A O 1
ATOM 602 N N . SER A 1 73 ? -0.968 3.646 -6.576 1.00 87.38 73 SER A N 1
ATOM 603 C CA . SER A 1 73 ? -1.333 5.006 -6.160 1.00 87.38 73 SER A CA 1
ATOM 604 C C . SER A 1 73 ? -2.527 5.554 -6.945 1.00 87.38 73 SER A C 1
ATOM 606 O O . SER A 1 73 ? -3.483 6.058 -6.351 1.00 87.38 73 SER A O 1
ATOM 608 N N . LEU A 1 74 ? -2.510 5.413 -8.274 1.00 87.31 74 LEU A N 1
ATOM 609 C CA . LEU A 1 74 ? -3.614 5.821 -9.148 1.00 87.31 74 LEU A CA 1
ATOM 610 C C . LEU A 1 74 ? -4.908 5.073 -8.826 1.00 87.31 74 LEU A C 1
ATOM 612 O O . LEU A 1 74 ? -5.976 5.679 -8.715 1.00 87.31 74 LEU A O 1
ATOM 616 N N . TRP A 1 75 ? -4.810 3.757 -8.658 1.00 91.75 75 TRP A N 1
ATOM 617 C CA . TRP A 1 75 ? -5.958 2.910 -8.386 1.00 91.75 75 TRP A CA 1
ATOM 618 C C . TRP A 1 75 ? -6.579 3.205 -7.019 1.00 91.75 75 TRP A C 1
ATOM 620 O O . TRP A 1 75 ? -7.796 3.376 -6.935 1.00 91.75 75 TRP A O 1
ATOM 630 N N . CYS A 1 76 ? -5.763 3.334 -5.969 1.00 89.88 76 CYS A N 1
ATOM 631 C CA . CYS A 1 76 ? -6.231 3.693 -4.632 1.00 89.88 76 CYS A CA 1
ATOM 632 C C . CYS A 1 76 ? -6.994 5.025 -4.669 1.00 89.88 76 CYS A C 1
ATOM 634 O O . CYS A 1 76 ? -8.136 5.098 -4.222 1.00 89.88 76 CYS A O 1
ATOM 636 N N . LYS A 1 77 ? -6.437 6.041 -5.342 1.00 84.75 77 LYS A N 1
ATOM 637 C CA . LYS A 1 77 ? -7.102 7.335 -5.547 1.00 84.75 77 LYS A CA 1
ATOM 638 C C . LYS A 1 77 ? -8.449 7.208 -6.256 1.00 84.75 77 LYS A C 1
ATOM 640 O O . LYS A 1 77 ? -9.444 7.739 -5.771 1.00 84.75 77 LYS A O 1
ATOM 645 N N . LYS A 1 78 ? -8.494 6.513 -7.397 1.00 87.25 78 LYS A N 1
ATOM 646 C CA . LYS A 1 78 ? -9.723 6.340 -8.192 1.00 87.25 78 LYS A CA 1
ATOM 647 C C . LYS A 1 78 ? -10.840 5.662 -7.391 1.00 87.25 78 LYS A C 1
ATOM 649 O O . LYS A 1 78 ? -12.010 5.951 -7.623 1.00 87.25 78 LYS A O 1
ATOM 654 N N . ASN A 1 79 ? -10.476 4.796 -6.448 1.00 89.50 79 ASN A N 1
ATOM 655 C CA . ASN A 1 79 ? -11.407 4.018 -5.634 1.00 89.50 79 ASN A CA 1
ATOM 656 C C . ASN A 1 79 ? -11.631 4.591 -4.226 1.00 89.50 79 ASN A C 1
ATOM 658 O O . ASN A 1 79 ? -12.273 3.939 -3.409 1.00 89.50 79 ASN A O 1
ATOM 662 N N . ASN A 1 80 ? -11.140 5.804 -3.941 1.00 87.56 80 ASN A N 1
ATOM 663 C CA . ASN A 1 80 ? -11.210 6.430 -2.614 1.00 87.56 80 ASN A CA 1
ATOM 664 C C . ASN A 1 80 ? -10.633 5.545 -1.494 1.00 87.56 80 ASN A C 1
ATOM 666 O O . ASN A 1 80 ? -11.156 5.504 -0.382 1.00 87.56 80 ASN A O 1
ATOM 670 N N . ILE A 1 81 ? -9.556 4.831 -1.807 1.00 89.19 81 ILE A N 1
ATOM 671 C CA . ILE A 1 81 ? -8.766 4.054 -0.860 1.00 89.19 81 ILE A CA 1
ATOM 672 C C . ILE A 1 81 ? -7.515 4.859 -0.520 1.00 89.19 81 ILE A C 1
ATOM 674 O O . ILE A 1 81 ? -6.791 5.331 -1.398 1.00 89.19 81 ILE A O 1
ATOM 678 N N . SER A 1 82 ? -7.251 5.004 0.768 1.00 86.56 82 SER A N 1
ATOM 679 C CA . SER A 1 82 ? -6.026 5.600 1.289 1.00 86.56 82 SER A CA 1
ATOM 680 C C . SER A 1 82 ? -4.851 4.651 1.052 1.00 86.56 82 SER A C 1
ATOM 682 O O . SER A 1 82 ? -4.979 3.457 1.303 1.00 86.56 82 SER A O 1
ATOM 684 N N . LEU A 1 83 ? -3.699 5.149 0.597 1.00 86.88 83 LEU A N 1
ATOM 685 C CA . LEU A 1 83 ? -2.477 4.345 0.471 1.00 86.88 83 LEU A CA 1
ATOM 686 C C . LEU A 1 83 ? -1.399 4.885 1.410 1.00 86.88 83 LEU A C 1
ATOM 688 O O . LEU A 1 83 ? -0.883 5.980 1.195 1.00 86.88 83 LEU A O 1
ATOM 692 N N . LEU A 1 84 ? -1.048 4.110 2.433 1.00 84.75 84 LEU A N 1
ATOM 693 C CA . LEU A 1 84 ? 0.036 4.416 3.361 1.00 84.75 84 LEU A CA 1
ATOM 694 C C . LEU A 1 84 ? 1.269 3.585 2.998 1.00 84.75 84 LEU A C 1
ATOM 696 O O . LEU A 1 84 ? 1.199 2.361 2.931 1.00 84.75 84 LEU A O 1
ATOM 700 N N . ARG A 1 85 ? 2.406 4.242 2.768 1.00 83.69 85 ARG A N 1
ATOM 701 C CA . ARG A 1 85 ? 3.679 3.569 2.486 1.00 83.69 85 ARG A CA 1
ATOM 702 C C . ARG A 1 85 ? 4.642 3.772 3.639 1.00 83.69 85 ARG A C 1
ATOM 704 O O . ARG A 1 85 ? 4.941 4.908 4.003 1.00 83.69 85 ARG A O 1
ATOM 711 N N . ILE A 1 86 ? 5.126 2.674 4.194 1.00 81.69 86 ILE A N 1
ATOM 712 C CA . ILE A 1 86 ? 6.084 2.662 5.292 1.00 81.69 86 ILE A CA 1
ATOM 713 C C . ILE A 1 86 ? 7.454 2.361 4.703 1.00 81.69 86 ILE A C 1
ATOM 715 O O . ILE A 1 86 ? 7.644 1.311 4.100 1.00 81.69 86 ILE A O 1
ATOM 719 N N . THR A 1 87 ? 8.403 3.278 4.877 1.00 80.00 87 THR A N 1
ATOM 720 C CA . THR A 1 87 ? 9.690 3.221 4.168 1.00 80.00 87 THR A CA 1
ATOM 721 C C . THR A 1 87 ? 10.839 2.606 4.974 1.00 80.00 87 THR A C 1
ATOM 723 O O . THR A 1 87 ? 11.916 2.350 4.432 1.00 80.00 87 THR A O 1
ATOM 726 N N . SER A 1 88 ? 10.645 2.397 6.280 1.00 73.88 88 SER A N 1
ATOM 727 C CA . SER A 1 88 ? 11.656 1.868 7.201 1.00 73.88 88 SER A CA 1
ATOM 728 C C . SER A 1 88 ? 11.022 1.218 8.429 1.00 73.88 88 SER A C 1
ATOM 730 O O . SER A 1 88 ? 9.871 1.504 8.755 1.00 73.88 88 SER A O 1
ATOM 732 N N . GLU A 1 89 ? 11.797 0.400 9.145 1.00 73.31 89 GLU A N 1
ATOM 733 C CA . GLU A 1 89 ? 11.380 -0.201 10.421 1.00 73.31 89 GLU A CA 1
ATOM 734 C C . GLU A 1 89 ? 11.029 0.868 11.460 1.00 73.31 89 GLU A C 1
ATOM 736 O O . GLU A 1 89 ? 9.992 0.775 12.100 1.00 73.31 89 GLU A O 1
ATOM 741 N N . VAL A 1 90 ? 11.822 1.943 11.546 1.00 72.44 90 VAL A N 1
ATOM 742 C CA . VAL A 1 90 ? 11.557 3.070 12.459 1.00 72.44 90 VAL A CA 1
ATOM 743 C C . VAL A 1 90 ? 10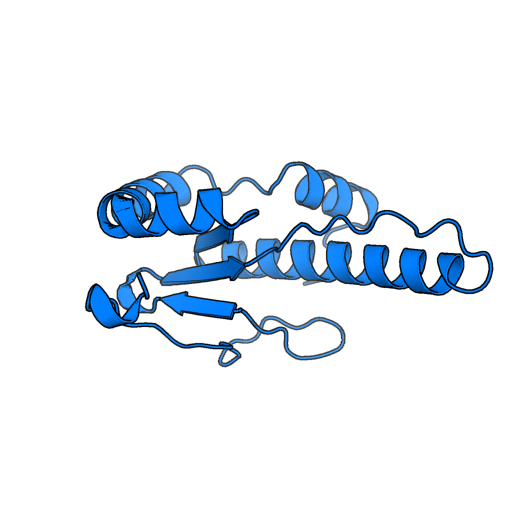.210 3.726 12.151 1.00 72.44 90 VAL A C 1
ATOM 745 O O . VAL A 1 90 ? 9.446 4.028 13.059 1.00 72.44 90 VAL A O 1
ATOM 748 N N . ALA A 1 91 ? 9.888 3.915 10.869 1.00 73.56 91 ALA A N 1
ATOM 749 C CA . ALA A 1 91 ? 8.588 4.447 10.468 1.00 73.56 91 ALA A CA 1
ATOM 750 C C . ALA A 1 91 ? 7.440 3.457 10.741 1.00 73.56 91 ALA A C 1
ATOM 752 O O . ALA A 1 91 ? 6.312 3.883 10.968 1.00 73.56 91 ALA A O 1
ATOM 753 N N . ALA A 1 92 ? 7.710 2.147 10.710 1.00 74.56 92 ALA A N 1
ATOM 754 C CA . ALA A 1 92 ? 6.725 1.130 11.065 1.00 74.56 92 ALA A CA 1
ATOM 755 C C . ALA A 1 92 ? 6.413 1.163 12.565 1.00 74.56 92 ALA A C 1
ATOM 757 O O . ALA A 1 92 ? 5.246 1.129 12.941 1.00 74.56 92 ALA A O 1
ATOM 758 N N . GLU A 1 93 ? 7.448 1.251 13.403 1.00 77.88 93 GLU A N 1
ATOM 759 C CA . GLU A 1 93 ? 7.316 1.369 14.858 1.00 77.88 93 GLU A CA 1
ATOM 760 C C . GLU A 1 93 ? 6.576 2.653 15.246 1.00 77.88 93 GLU A C 1
ATOM 762 O O . GLU A 1 93 ? 5.572 2.574 15.948 1.00 77.88 93 GLU A O 1
ATOM 767 N N . ASP A 1 94 ? 6.981 3.806 14.700 1.00 77.62 94 ASP A N 1
ATOM 768 C CA . ASP A 1 94 ? 6.305 5.093 14.931 1.00 77.62 94 ASP A CA 1
ATOM 769 C C . ASP A 1 94 ? 4.826 5.054 14.515 1.00 77.62 94 ASP A C 1
ATOM 771 O O . ASP A 1 94 ? 3.948 5.535 15.233 1.00 77.62 94 ASP A O 1
ATOM 775 N N . MET A 1 95 ? 4.521 4.426 13.373 1.00 79.12 95 MET A N 1
ATOM 776 C CA . MET A 1 95 ? 3.137 4.277 12.930 1.00 79.12 95 MET A CA 1
ATOM 777 C C . MET A 1 95 ? 2.327 3.383 13.866 1.00 79.12 95 MET A C 1
ATOM 779 O O . MET A 1 95 ? 1.174 3.701 14.133 1.00 79.12 95 MET A O 1
ATOM 783 N N . LEU A 1 96 ? 2.902 2.295 14.379 1.00 76.81 96 LEU A N 1
ATOM 784 C CA . LEU A 1 96 ? 2.220 1.418 15.332 1.00 76.81 96 LEU A CA 1
ATOM 785 C C . LEU A 1 96 ? 1.940 2.129 16.657 1.00 76.81 96 LEU A C 1
ATOM 787 O O . LEU A 1 96 ? 0.825 2.030 17.169 1.00 76.81 96 LEU A O 1
ATOM 791 N N . ASP A 1 97 ? 2.910 2.886 17.170 1.00 77.62 97 ASP A N 1
ATOM 792 C CA . ASP A 1 97 ? 2.777 3.651 18.415 1.00 77.62 97 ASP A CA 1
ATOM 793 C C . ASP A 1 97 ? 1.716 4.761 18.312 1.00 77.62 97 ASP A C 1
ATOM 795 O O . ASP A 1 97 ? 1.148 5.203 19.317 1.00 77.62 97 ASP A O 1
ATOM 799 N N . HIS A 1 98 ? 1.416 5.205 17.090 1.00 75.69 98 HIS A N 1
ATOM 800 C CA . HIS A 1 98 ? 0.508 6.316 16.820 1.00 75.69 98 HIS A CA 1
ATOM 801 C C . HIS A 1 98 ? -0.655 5.954 15.889 1.00 75.69 98 HIS A C 1
ATOM 803 O O . HIS A 1 98 ? -1.287 6.854 15.329 1.00 75.69 98 HIS A O 1
ATOM 809 N N . ILE A 1 99 ? -0.973 4.667 15.721 1.00 77.38 99 ILE A N 1
ATOM 810 C CA . ILE A 1 99 ? -1.839 4.207 14.627 1.00 77.38 99 ILE A CA 1
ATOM 811 C C . ILE A 1 99 ? -3.226 4.852 14.647 1.00 77.38 99 ILE A C 1
ATOM 813 O O . ILE A 1 99 ? -3.729 5.230 13.595 1.00 77.38 99 ILE A O 1
ATOM 817 N N . ASP A 1 100 ? -3.817 5.062 15.824 1.00 73.19 100 ASP A N 1
ATOM 818 C CA . ASP A 1 100 ? -5.132 5.697 15.952 1.00 73.19 100 ASP A CA 1
ATOM 819 C C . ASP A 1 100 ? -5.108 7.138 15.428 1.00 73.19 100 ASP A C 1
ATOM 821 O O . ASP A 1 100 ? -5.946 7.530 14.617 1.00 73.19 100 ASP A O 1
ATOM 825 N N . TYR A 1 101 ? -4.083 7.903 15.810 1.00 75.38 101 TYR A N 1
ATOM 826 C CA . TYR A 1 101 ? -3.877 9.269 15.333 1.00 75.38 101 TYR A CA 1
ATOM 827 C C . TYR A 1 101 ? -3.576 9.311 13.835 1.00 75.38 101 TYR A C 1
ATOM 829 O O . TYR A 1 101 ? -4.117 10.153 13.117 1.00 75.38 101 TYR A O 1
ATOM 837 N N . TRP A 1 102 ? -2.733 8.396 13.349 1.00 71.31 102 TRP A N 1
ATOM 838 C CA . TRP A 1 102 ? -2.439 8.275 11.925 1.00 71.31 102 TRP A CA 1
ATOM 839 C C . TRP A 1 102 ? -3.709 7.968 11.143 1.00 71.31 102 TRP A C 1
ATOM 841 O O . TRP A 1 102 ? -3.986 8.654 10.167 1.00 71.31 102 TRP A O 1
ATOM 851 N N . LEU A 1 103 ? -4.517 7.007 11.578 1.00 69.44 103 LEU A N 1
ATOM 852 C CA . LEU A 1 103 ? -5.751 6.639 10.896 1.00 69.44 103 LEU A CA 1
ATOM 853 C C . LEU A 1 103 ? -6.778 7.776 10.921 1.00 69.44 103 LEU A C 1
ATOM 855 O O . LEU A 1 103 ? -7.364 8.058 9.878 1.00 69.44 103 LEU A O 1
ATOM 859 N N . GLU A 1 104 ? -6.958 8.481 12.039 1.00 68.62 104 GLU A N 1
ATOM 860 C CA . GLU A 1 104 ? -7.861 9.639 12.116 1.00 68.62 104 GLU A CA 1
ATOM 861 C C . GLU A 1 104 ? -7.387 10.804 11.232 1.00 68.62 104 GLU A C 1
ATOM 863 O O . GLU A 1 104 ? -8.137 11.291 10.379 1.00 68.62 104 GLU A O 1
ATOM 868 N N . LEU A 1 105 ? -6.122 11.218 11.357 1.00 67.38 105 LEU A N 1
ATOM 869 C CA . LEU A 1 105 ? -5.586 12.331 10.577 1.00 67.38 105 LEU A CA 1
ATOM 870 C C . LEU A 1 105 ? -5.425 12.029 9.093 1.00 67.38 105 LEU A C 1
ATOM 872 O O . LEU A 1 105 ? -5.623 12.930 8.276 1.00 67.38 105 LEU A O 1
ATOM 876 N N . TYR A 1 106 ? -4.992 10.823 8.722 1.00 62.75 106 TYR A N 1
ATOM 877 C CA . TYR A 1 106 ? -4.847 10.464 7.312 1.00 62.75 106 TYR A CA 1
ATOM 878 C C . TYR A 1 106 ? -6.207 10.338 6.650 1.00 62.75 106 TYR A C 1
ATOM 880 O O . TYR A 1 106 ? -6.357 10.828 5.536 1.00 62.75 106 TYR A O 1
ATOM 888 N N . THR A 1 107 ? -7.211 9.784 7.335 1.00 59.59 107 THR A N 1
ATOM 889 C CA . THR A 1 107 ? -8.570 9.706 6.785 1.00 59.59 107 THR A CA 1
ATOM 890 C C . THR A 1 107 ? -9.132 11.098 6.489 1.00 59.59 107 THR A C 1
ATOM 892 O O . THR A 1 107 ? -9.736 11.296 5.436 1.00 59.59 107 THR A O 1
ATOM 895 N N . ASP A 1 108 ? -8.901 12.089 7.354 1.00 58.28 108 ASP A N 1
ATOM 896 C CA . ASP A 1 108 ? -9.382 13.454 7.108 1.00 58.28 108 ASP A CA 1
ATOM 897 C C . ASP A 1 108 ? -8.510 14.256 6.130 1.00 58.28 108 ASP A C 1
ATOM 899 O O . ASP A 1 108 ? -9.051 14.986 5.298 1.00 58.28 108 ASP A O 1
ATOM 903 N N . ARG A 1 109 ? -7.180 14.086 6.135 1.00 54.28 109 ARG A N 1
ATOM 904 C CA . ARG A 1 109 ? -6.297 14.739 5.149 1.00 54.28 109 ARG A CA 1
ATOM 905 C C . ARG A 1 109 ? -6.456 14.172 3.738 1.00 54.28 109 ARG A C 1
ATOM 907 O O . ARG A 1 109 ? -6.434 14.941 2.779 1.00 54.28 109 ARG A O 1
ATOM 914 N N . LEU A 1 110 ? -6.666 12.864 3.584 1.00 49.97 110 LEU A N 1
ATOM 915 C CA . LEU A 1 110 ? -6.827 12.220 2.273 1.00 49.97 110 LEU A CA 1
ATOM 916 C C . LEU A 1 110 ? -8.176 12.525 1.613 1.00 49.97 110 LEU A C 1
ATOM 918 O O . LEU A 1 110 ? -8.261 12.498 0.389 1.00 49.97 110 LEU A O 1
ATOM 922 N N . LYS A 1 111 ? -9.202 12.925 2.377 1.00 49.56 111 LYS A N 1
ATOM 923 C CA . LYS A 1 111 ? -10.426 13.518 1.804 1.00 49.56 111 LYS A CA 1
ATOM 924 C C . LYS A 1 111 ? -10.161 14.853 1.092 1.00 49.56 111 LYS A C 1
ATOM 926 O O . LYS A 1 111 ? -10.980 15.267 0.276 1.00 49.56 111 LYS A O 1
ATOM 931 N N . VAL A 1 112 ? -9.053 15.534 1.405 1.00 38.72 112 VAL A N 1
ATOM 932 C CA . VAL A 1 112 ? -8.759 16.905 0.952 1.00 38.72 112 VAL A CA 1
ATOM 933 C C . VAL A 1 112 ? -7.567 16.969 -0.011 1.00 38.72 112 VAL A C 1
ATOM 935 O O . VAL A 1 112 ? -7.575 17.805 -0.911 1.00 38.72 112 VAL A O 1
ATOM 938 N N . ASP A 1 113 ? -6.561 16.099 0.127 1.00 43.97 113 ASP A N 1
ATOM 939 C CA . ASP A 1 113 ? -5.279 16.257 -0.575 1.00 43.97 113 ASP A CA 1
ATOM 940 C C . ASP A 1 113 ? -4.729 14.918 -1.099 1.00 43.97 113 ASP A C 1
ATOM 942 O O . ASP A 1 113 ? -3.693 14.419 -0.660 1.00 43.97 113 ASP A O 1
ATOM 946 N N . VAL A 1 114 ? -5.428 14.300 -2.062 1.00 48.53 114 VAL A N 1
ATOM 947 C CA . VAL A 1 114 ? -4.917 13.103 -2.757 1.00 48.53 114 VAL A CA 1
ATOM 948 C C . VAL A 1 114 ? -3.814 13.499 -3.749 1.00 48.53 114 VAL A C 1
ATOM 950 O O . VAL A 1 114 ? -4.035 13.554 -4.968 1.00 48.53 114 VAL A O 1
ATOM 953 N N . ARG A 1 115 ? -2.627 13.813 -3.227 1.00 50.34 115 ARG A N 1
ATOM 954 C CA . ARG A 1 115 ? -1.396 14.011 -4.007 1.00 50.34 115 ARG A CA 1
ATOM 955 C C . ARG A 1 115 ? -0.601 12.716 -4.064 1.00 50.34 115 ARG A C 1
ATOM 957 O O . ARG A 1 115 ? -0.612 11.932 -3.118 1.00 50.34 115 ARG A O 1
ATOM 964 N N . TYR A 1 116 ? 0.051 12.478 -5.195 1.00 57.03 116 TYR A N 1
ATOM 965 C CA . TYR A 1 116 ? 0.925 11.321 -5.349 1.00 57.03 116 TYR A CA 1
ATOM 966 C C . TYR A 1 116 ? 2.188 11.533 -4.505 1.00 57.03 116 TYR A C 1
ATOM 968 O O . TYR A 1 116 ? 2.497 12.664 -4.116 1.00 57.03 116 TYR A O 1
ATOM 976 N N . SER A 1 117 ? 2.958 10.471 -4.241 1.00 64.81 117 SER A N 1
ATOM 977 C CA . SER A 1 117 ? 4.356 10.723 -3.886 1.00 64.81 117 SER A CA 1
ATOM 978 C C . SER A 1 117 ? 4.987 11.504 -5.052 1.00 64.81 117 SER A C 1
ATOM 980 O O . SER A 1 117 ? 4.644 11.220 -6.203 1.00 64.81 117 SER A O 1
ATOM 982 N N . PRO A 1 118 ? 5.882 12.478 -4.810 1.00 65.25 118 PRO A N 1
ATOM 983 C CA . PRO A 1 118 ? 6.527 13.214 -5.899 1.00 65.25 118 PRO A CA 1
ATOM 984 C C . PRO A 1 118 ? 7.160 12.283 -6.945 1.00 65.25 118 PRO A C 1
ATOM 986 O O . PRO A 1 118 ? 7.069 12.540 -8.139 1.00 65.25 118 PRO A O 1
ATOM 989 N N . GLU A 1 119 ? 7.706 11.148 -6.497 1.00 65.75 119 GLU A N 1
ATOM 990 C CA . GLU A 1 119 ? 8.296 10.117 -7.356 1.00 65.75 119 GLU A CA 1
ATOM 991 C C . GLU A 1 119 ? 7.274 9.430 -8.272 1.00 65.75 119 GLU A C 1
ATOM 993 O O . GLU A 1 119 ? 7.542 9.237 -9.459 1.00 65.75 119 GLU A O 1
ATOM 998 N N . ASP A 1 120 ? 6.103 9.069 -7.740 1.00 69.19 120 ASP A N 1
ATOM 999 C CA . ASP A 1 120 ? 5.022 8.488 -8.538 1.00 69.19 120 ASP A CA 1
ATOM 1000 C C . ASP A 1 120 ? 4.460 9.540 -9.506 1.00 69.19 120 ASP A C 1
ATOM 1002 O O . ASP A 1 120 ? 4.136 9.227 -10.648 1.00 69.19 120 ASP A O 1
ATOM 1006 N N . GLU A 1 121 ? 4.366 10.795 -9.067 1.00 69.31 121 GLU A N 1
ATOM 1007 C CA . GLU A 1 121 ? 3.856 11.913 -9.858 1.00 69.31 121 GLU A CA 1
ATOM 1008 C C . GLU A 1 121 ? 4.732 12.213 -11.078 1.00 69.31 121 GLU A C 1
ATOM 1010 O O . GLU A 1 121 ? 4.218 12.396 -12.184 1.00 69.31 121 GLU A O 1
ATOM 1015 N N . ASP A 1 122 ? 6.048 12.237 -10.880 1.00 72.12 122 ASP A N 1
ATOM 1016 C CA . ASP A 1 122 ? 7.031 12.429 -11.943 1.00 72.12 122 ASP A CA 1
ATOM 1017 C C . ASP A 1 122 ? 7.016 11.255 -12.920 1.00 72.12 122 ASP A C 1
ATOM 1019 O O . ASP A 1 122 ? 6.987 11.470 -14.133 1.00 72.12 122 ASP A O 1
ATOM 1023 N N . TYR A 1 123 ? 6.933 10.022 -12.409 1.00 69.69 123 TYR A N 1
ATOM 1024 C CA . TYR A 1 123 ? 6.819 8.841 -13.260 1.00 69.69 123 TYR A CA 1
ATOM 1025 C C . TYR A 1 123 ? 5.540 8.876 -14.102 1.00 69.69 123 TYR A C 1
ATOM 1027 O O . TYR A 1 123 ? 5.607 8.709 -15.316 1.00 69.69 123 TYR A O 1
ATOM 1035 N N . ILE A 1 124 ? 4.380 9.153 -13.497 1.00 71.12 124 ILE A N 1
ATOM 1036 C CA . ILE A 1 124 ? 3.091 9.241 -14.204 1.00 71.12 124 ILE A CA 1
ATOM 1037 C C . ILE A 1 124 ? 3.125 10.330 -15.288 1.00 71.12 124 ILE A C 1
ATOM 1039 O O . ILE A 1 124 ? 2.592 10.119 -16.379 1.00 71.12 124 ILE A O 1
ATOM 1043 N N . LYS A 1 125 ? 3.765 11.479 -15.024 1.00 74.19 125 LYS A N 1
ATOM 1044 C CA . LYS A 1 125 ? 3.972 12.541 -16.027 1.00 74.19 125 LYS A CA 1
ATOM 1045 C C . LYS A 1 125 ? 4.882 12.089 -17.172 1.00 74.19 125 LYS A C 1
ATOM 1047 O O . LYS A 1 125 ? 4.629 12.467 -18.312 1.00 74.19 125 LYS A O 1
ATOM 1052 N N . GLU A 1 126 ? 5.918 11.304 -16.878 1.00 72.00 126 GLU A N 1
ATOM 1053 C CA . GLU A 1 126 ? 6.866 10.784 -17.870 1.00 72.00 126 GLU A CA 1
ATOM 1054 C C . GLU A 1 126 ? 6.222 9.743 -18.798 1.00 72.00 126 GLU A C 1
ATOM 1056 O O . GLU A 1 126 ? 6.428 9.793 -20.011 1.00 72.00 126 GLU A O 1
ATOM 1061 N N . VAL A 1 127 ? 5.428 8.815 -18.250 1.00 67.56 127 VAL A N 1
ATOM 1062 C CA . VAL A 1 127 ? 4.875 7.684 -19.021 1.00 67.56 127 VAL A CA 1
ATOM 1063 C C . VAL A 1 127 ? 3.459 7.910 -19.563 1.00 67.56 127 VAL A C 1
ATOM 1065 O O . VAL A 1 127 ? 3.054 7.221 -20.498 1.00 67.56 127 VAL A O 1
ATOM 1068 N N . GLY A 1 128 ? 2.716 8.877 -19.019 1.00 58.66 128 GLY A N 1
ATOM 1069 C CA . GLY A 1 1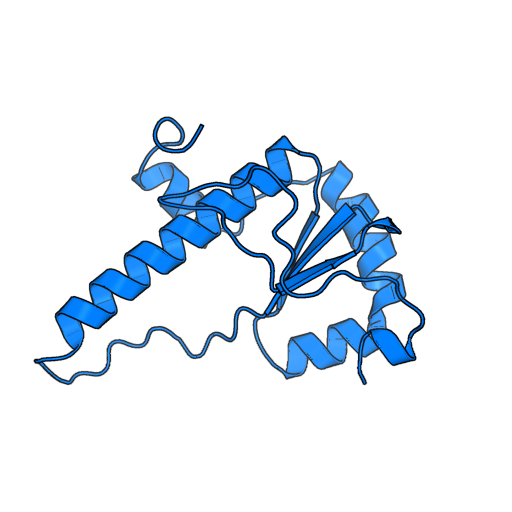28 ? 1.318 9.142 -19.366 1.00 58.66 128 GLY A CA 1
ATOM 1070 C C . GLY A 1 128 ? 0.320 8.228 -18.637 1.00 58.66 128 GLY A C 1
ATOM 1071 O O . GLY A 1 128 ? 0.594 7.065 -18.347 1.00 58.66 128 GLY A O 1
ATOM 1072 N N . VAL A 1 129 ? -0.866 8.767 -18.328 1.00 57.25 129 VAL A N 1
ATOM 1073 C CA . VAL A 1 129 ? -1.911 8.079 -17.534 1.00 57.25 129 VAL A CA 1
ATOM 1074 C C . VAL A 1 129 ? -2.685 7.043 -18.363 1.00 57.25 129 VAL A C 1
ATOM 1076 O O . VAL A 1 129 ? -3.151 6.041 -17.825 1.00 57.25 129 VAL A O 1
ATOM 1079 N N . ASP A 1 130 ? -2.772 7.250 -19.681 1.00 51.84 130 ASP A N 1
ATOM 1080 C CA . ASP A 1 130 ? -3.626 6.476 -20.598 1.00 51.84 130 ASP A CA 1
ATOM 1081 C C . ASP A 1 130 ? -3.138 5.038 -20.859 1.00 51.84 130 ASP A C 1
ATOM 1083 O O . ASP A 1 130 ? -3.838 4.257 -21.496 1.00 51.84 130 ASP A O 1
ATOM 1087 N N . GLN A 1 131 ? -1.954 4.655 -20.367 1.00 49.09 131 GLN A N 1
ATOM 1088 C CA . GLN A 1 131 ? -1.491 3.260 -20.405 1.00 49.09 131 GLN A CA 1
ATOM 1089 C C . GLN A 1 131 ? -2.002 2.402 -19.235 1.00 49.09 131 GLN A C 1
ATOM 1091 O O . GLN A 1 131 ? -1.769 1.193 -19.238 1.00 49.09 131 GLN A O 1
ATOM 1096 N N . TYR A 1 132 ? -2.670 3.000 -18.241 1.00 51.31 132 TYR A N 1
ATOM 1097 C CA . TYR A 1 132 ? -2.944 2.356 -16.947 1.00 51.31 132 TYR A CA 1
ATOM 1098 C C . TYR A 1 132 ? -4.407 2.445 -16.475 1.00 51.31 132 TYR A C 1
ATOM 1100 O O . TYR A 1 132 ? -4.714 1.985 -15.372 1.00 51.31 132 TYR A O 1
ATOM 1108 N N . LEU A 1 133 ? -5.299 3.029 -17.282 1.00 43.56 133 LEU A N 1
ATOM 1109 C CA . LEU A 1 133 ? -6.754 3.092 -17.068 1.00 43.56 133 LEU A CA 1
ATOM 1110 C C . LEU A 1 133 ? -7.498 2.295 -18.139 1.00 43.56 133 LEU A C 1
ATOM 1112 O O . LEU A 1 133 ? -8.609 1.826 -17.799 1.00 43.56 133 LEU A O 1
#

pLDDT: mean 74.79, std 15.18, range [38.72, 96.38]

Sequence (133 aa):
MALSELGVEYIEKWTDHDCIDIGKLRFDFYLPKYFTAIEYDGHQQLKLSHSSEDEAKNRHNVVIAKRRHAIKSLWCKKNNISLLRITSEVAAEDMLDHIDYWLELYTDRLKVDVRYSPEDEDYIKEVGVDQYL

Secondary structure (DSSP, 8-state):
--GGGGT---EEEE--S--BSSSB--EEEEEGGGTEEEEE---------S-TTTHHHHHHHHHHHHHHHHHHHHHHHHTT-EEEEE-SHHHHHHHHHTHHHHHHHHHHHHTT--PPPHHHHHHHHHH-GGG--

Radius of gyration: 15.89 Å; chains: 1; bounding box: 41×27×40 Å